Protein AF-A0A7S3FAA5-F1 (afdb_monomer_lite)

Radius of gyration: 25.22 Å; chains: 1; bounding box: 63×57×64 Å

InterPro domains:
  IPR007757 MT-A70-like [PF05063] (7-79)
  IPR007757 MT-A70-like [PS51143] (1-177)

Secondary structure (DSSP, 8-state):
-HHHIIIIIIHHTTPEEE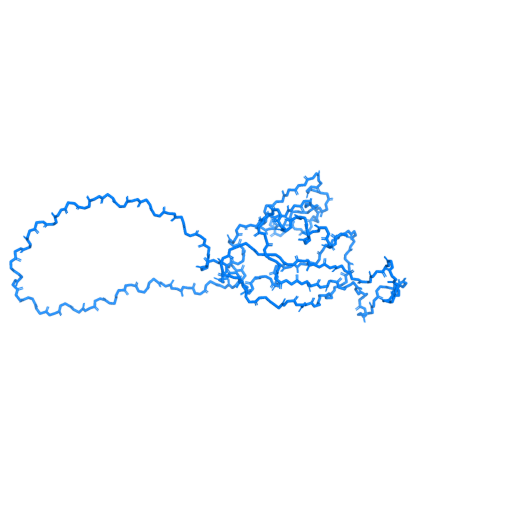EEEEEEEB-TTSSBPTT--TT-SS--SEEEEEEEE-SSS-----S--EEEE---STTPPPP-HHHHGGGHHHHHHTSPPP-PPPPP-PPPPPPPPP---------------------HHHHHHHS--EEET--S--TT-EEESS-TTTT--GGGSTT--

Foldseek 3Di:
DVCCCVVPVCVVVVWDWQAKEKEAAADPVRHQDPPADCPDPPGHSIDIDTDIDDDDQDFPADRYYYHYDHDDPDPDDDDCLVVCLVCLVVCVVRPDDDDDPPDPPDPPDPDDDPDDDDPDDPPPPPPPPPPPVQRSNNSSLPDAAEDECAQEDDRSYHYYHPRNPNDYDCVVVPPPD

Organism: NCBI:txid156174

Sequence (177 aa):
VQRFVESALFQRWGVRRLGCWYWFKVAADGQFSTGVDPRSPHRKPWEPLLLGFIGSHPPPLPPRLALCSVPLVHSHKPALDPLFSPVASHLLRNAPQPKRPPQPHQPPQPPQPPQSHQPPAATKPAGAGADVDMDAATAWRTLPKLELFARELRPYWHSAGDQVLHFQHTSLRESRA

Structure (mmCIF, N/CA/C/O backbone):
data_AF-A0A7S3FAA5-F1
#
_entry.id   AF-A0A7S3FAA5-F1
#
loop_
_atom_site.group_PDB
_atom_site.id
_atom_site.type_symbol
_atom_site.label_atom_id
_atom_site.label_alt_id
_atom_site.label_comp_id
_atom_site.label_asym_id
_atom_site.label_entity_id
_atom_site.label_seq_id
_atom_site.pdbx_PDB_ins_code
_atom_site.Cartn_x
_atom_site.Cartn_y
_atom_site.Cartn_z
_atom_site.occupancy
_atom_site.B_iso_or_equiv
_atom_site.auth_seq_id
_atom_site.auth_comp_id
_atom_site.auth_asym_id
_atom_site.auth_atom_id
_atom_site.pdbx_PDB_model_num
ATOM 1 N N . VAL A 1 1 ? 1.577 -16.373 -5.149 1.00 78.25 1 VAL A N 1
ATOM 2 C CA . VAL A 1 1 ? 1.539 -15.426 -4.007 1.00 78.25 1 VAL A CA 1
ATOM 3 C C . VAL A 1 1 ? 0.215 -14.674 -3.917 1.00 78.25 1 VAL A C 1
ATOM 5 O O . VAL A 1 1 ? -0.491 -14.925 -2.956 1.00 78.25 1 VAL A O 1
ATOM 8 N N . GLN A 1 2 ? -0.186 -13.847 -4.899 1.00 87.50 2 GLN A N 1
ATOM 9 C CA . GLN A 1 2 ? -1.445 -13.069 -4.816 1.00 87.50 2 GLN A CA 1
ATOM 10 C C . GLN A 1 2 ? -2.676 -13.911 -4.441 1.00 87.50 2 GLN A C 1
ATOM 12 O O . GLN A 1 2 ? -3.368 -13.588 -3.485 1.00 87.50 2 GLN A O 1
ATOM 17 N N . ARG A 1 3 ? -2.884 -15.046 -5.130 1.00 90.69 3 ARG A N 1
ATOM 18 C CA . ARG A 1 3 ? -3.991 -15.971 -4.838 1.00 90.69 3 ARG A CA 1
ATOM 19 C C . ARG A 1 3 ? -4.020 -16.404 -3.372 1.00 90.69 3 ARG A C 1
ATOM 21 O O . ARG A 1 3 ? -5.081 -16.396 -2.782 1.00 90.69 3 ARG A O 1
ATOM 28 N N . PHE A 1 4 ? -2.867 -16.732 -2.787 1.00 93.88 4 PHE A N 1
ATOM 29 C CA . PHE A 1 4 ? -2.774 -17.131 -1.380 1.00 93.88 4 PHE A CA 1
ATOM 30 C C . PHE A 1 4 ? -3.123 -15.978 -0.430 1.00 93.88 4 PHE A C 1
ATOM 32 O O . PHE A 1 4 ? -3.833 -16.185 0.548 1.00 93.88 4 PHE A O 1
ATOM 39 N N . VAL A 1 5 ? -2.665 -14.756 -0.723 1.00 94.31 5 VAL A N 1
ATOM 40 C CA . VAL A 1 5 ? -3.020 -13.579 0.086 1.00 94.31 5 VAL A CA 1
ATOM 41 C C . VAL A 1 5 ? -4.533 -13.371 0.081 1.00 94.31 5 VAL A C 1
ATOM 43 O O . VAL A 1 5 ? -5.127 -13.227 1.142 1.00 94.31 5 VAL A O 1
ATOM 46 N N . GLU A 1 6 ? -5.166 -13.422 -1.089 1.00 93.38 6 GLU A N 1
ATOM 47 C CA . GLU A 1 6 ? -6.609 -13.201 -1.220 1.00 93.38 6 GLU A CA 1
ATOM 48 C C . GLU A 1 6 ? -7.434 -14.358 -0.632 1.00 93.38 6 GLU A C 1
ATOM 50 O O . GLU A 1 6 ? -8.356 -14.125 0.146 1.00 93.38 6 GLU A O 1
ATOM 55 N N . SER A 1 7 ? -7.095 -15.605 -0.970 1.00 93.88 7 SER A N 1
ATOM 56 C CA . SER A 1 7 ? -7.900 -16.780 -0.615 1.00 93.88 7 SER A CA 1
ATOM 57 C C . SER A 1 7 ? -7.611 -17.347 0.772 1.00 93.88 7 SER A C 1
ATOM 59 O O . SER A 1 7 ? -8.352 -18.206 1.229 1.00 93.88 7 SER A O 1
ATOM 61 N N . ALA A 1 8 ? -6.511 -16.959 1.418 1.00 95.50 8 ALA A N 1
ATOM 62 C CA . ALA A 1 8 ? -6.159 -17.466 2.741 1.00 95.50 8 ALA A CA 1
ATOM 63 C C . ALA A 1 8 ? -6.009 -16.333 3.752 1.00 95.50 8 ALA A C 1
ATOM 65 O O . ALA A 1 8 ? -6.740 -16.311 4.740 1.00 95.50 8 ALA A O 1
ATOM 66 N N . LEU A 1 9 ?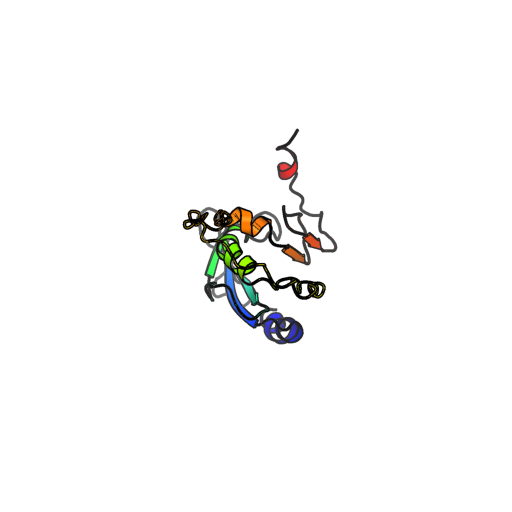 -5.092 -15.388 3.524 1.00 96.00 9 LEU A N 1
ATOM 67 C CA . LEU A 1 9 ? -4.800 -14.353 4.523 1.00 96.00 9 LEU A CA 1
ATOM 68 C C . LEU A 1 9 ? -5.969 -13.385 4.692 1.00 96.00 9 LEU A C 1
ATOM 70 O O . LEU A 1 9 ? -6.471 -13.227 5.800 1.00 96.00 9 LEU A O 1
ATOM 74 N N . PHE A 1 10 ? -6.450 -12.789 3.600 1.00 96.75 10 PHE A N 1
ATOM 75 C CA . PHE A 1 10 ? -7.549 -11.828 3.659 1.00 96.75 10 PHE A CA 1
ATOM 76 C C . PHE A 1 10 ? -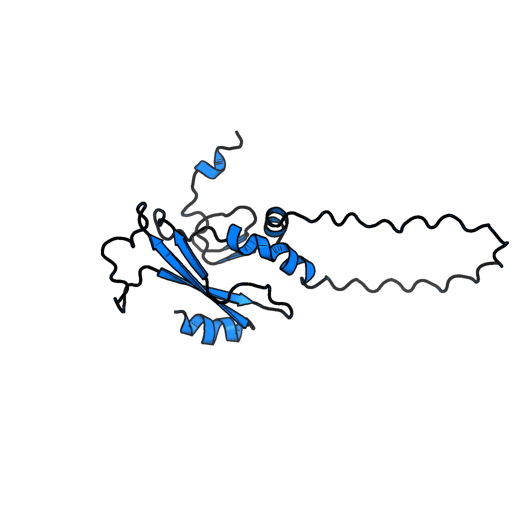8.817 -12.464 4.227 1.00 96.75 10 PHE A C 1
ATOM 78 O O . PHE A 1 10 ? -9.440 -11.886 5.116 1.00 96.75 10 PHE A O 1
ATOM 85 N N . GLN A 1 11 ? -9.138 -13.687 3.793 1.00 94.75 11 GLN A N 1
ATOM 86 C CA . GLN A 1 11 ? -10.268 -14.443 4.329 1.00 94.75 11 GLN A CA 1
ATOM 87 C C . GLN A 1 11 ? -10.142 -14.670 5.845 1.00 94.75 11 GLN A C 1
ATOM 89 O O . GLN A 1 11 ? -11.094 -14.414 6.578 1.00 94.75 11 GLN A O 1
ATOM 94 N N . ARG A 1 12 ? -8.977 -15.118 6.334 1.00 96.94 12 ARG A N 1
ATOM 95 C CA . ARG A 1 12 ? -8.760 -15.392 7.768 1.00 96.94 12 ARG A CA 1
ATOM 96 C C . ARG A 1 12 ? -8.711 -14.129 8.626 1.00 96.94 12 ARG A C 1
ATOM 98 O O . ARG A 1 12 ? -9.034 -14.197 9.805 1.00 96.94 12 ARG A O 1
ATOM 105 N N . TRP A 1 13 ? -8.304 -12.998 8.060 1.00 96.12 13 TRP A N 1
ATOM 106 C CA . TRP A 1 13 ? -8.193 -11.722 8.774 1.00 96.12 13 TRP A CA 1
ATOM 107 C C . TRP A 1 13 ? -9.450 -10.849 8.678 1.00 96.12 13 TRP A C 1
ATOM 109 O O . TRP A 1 13 ? -9.453 -9.736 9.196 1.00 96.12 13 TRP A O 1
ATOM 119 N N . GLY A 1 14 ? -10.510 -11.314 8.007 1.00 96.56 14 GLY A N 1
ATOM 120 C CA . GLY A 1 14 ? -11.722 -10.514 7.796 1.00 96.56 14 GLY A CA 1
ATOM 121 C C . GLY A 1 14 ? -11.485 -9.284 6.911 1.00 96.56 14 GLY A C 1
ATOM 122 O O . GLY A 1 14 ? -12.195 -8.285 7.019 1.00 96.56 14 GLY A O 1
ATOM 123 N N . VAL A 1 15 ? -10.470 -9.337 6.048 1.00 97.56 15 VAL A N 1
ATOM 124 C CA . VAL A 1 15 ? -10.093 -8.250 5.144 1.00 97.56 15 VAL A CA 1
ATOM 125 C C . VAL A 1 15 ? -10.897 -8.366 3.854 1.00 97.56 15 VAL A C 1
ATOM 127 O O . VAL A 1 15 ? -10.813 -9.362 3.134 1.00 97.56 15 VAL A O 1
ATOM 130 N N . ARG A 1 16 ? -11.625 -7.306 3.498 1.00 95.62 16 ARG A N 1
ATOM 131 C CA . ARG A 1 16 ? -12.240 -7.168 2.174 1.00 95.62 16 ARG A CA 1
ATOM 132 C C . ARG A 1 16 ? -11.220 -6.606 1.189 1.00 95.62 16 ARG A C 1
ATOM 134 O O . ARG A 1 16 ? -10.619 -5.566 1.444 1.00 95.62 16 ARG A O 1
ATOM 141 N N . ARG A 1 17 ? -11.071 -7.241 0.027 1.00 96.44 17 ARG A N 1
ATOM 142 C CA . ARG A 1 17 ? -10.249 -6.718 -1.073 1.00 96.44 17 ARG A CA 1
ATOM 143 C C . ARG A 1 17 ? -10.876 -5.451 -1.661 1.00 96.44 17 ARG A C 1
ATOM 145 O O . ARG A 1 17 ? -12.027 -5.484 -2.087 1.00 96.44 17 ARG A O 1
ATOM 152 N N . LEU A 1 18 ? -10.104 -4.368 -1.721 1.00 96.81 18 LEU A N 1
ATOM 153 C CA . LEU A 1 18 ? -10.489 -3.127 -2.403 1.00 96.81 18 LEU A CA 1
ATOM 154 C C . LEU A 1 18 ? -9.991 -3.080 -3.850 1.00 96.81 18 LEU A C 1
ATOM 156 O O . LEU A 1 18 ? -10.662 -2.533 -4.719 1.00 96.81 18 LEU A O 1
ATOM 160 N N . GLY A 1 19 ? -8.820 -3.657 -4.127 1.00 96.44 19 GLY A N 1
ATOM 161 C CA . GLY A 1 19 ? -8.219 -3.573 -5.451 1.00 96.44 19 GLY A CA 1
ATOM 162 C C . GLY A 1 19 ? -6.829 -4.185 -5.540 1.00 96.44 19 GLY A C 1
ATOM 163 O O . GLY A 1 19 ? -6.323 -4.783 -4.588 1.00 96.44 19 GLY A O 1
ATOM 164 N N . CYS A 1 20 ? -6.216 -4.023 -6.708 1.00 97.00 20 CYS A N 1
ATOM 165 C CA . CYS A 1 20 ? -4.830 -4.387 -6.969 1.00 97.00 20 CYS A CA 1
ATOM 166 C C . CYS A 1 20 ? -4.169 -3.270 -7.771 1.00 97.00 20 CYS A C 1
ATOM 168 O O . CYS A 1 20 ? -4.575 -2.975 -8.899 1.00 97.00 20 CYS A O 1
ATOM 170 N N . TRP A 1 21 ? -3.142 -2.668 -7.189 1.00 96.94 21 TRP A N 1
ATOM 171 C CA . TRP A 1 21 ? -2.256 -1.736 -7.870 1.00 96.94 21 TRP A CA 1
ATOM 172 C C . TRP A 1 21 ? -1.036 -2.479 -8.416 1.00 96.94 21 TRP A C 1
ATOM 174 O O . TRP A 1 21 ? -0.769 -3.622 -8.039 1.00 96.94 21 TRP A O 1
ATOM 184 N N . TYR A 1 22 ? -0.310 -1.848 -9.330 1.00 94.19 22 TYR A N 1
ATOM 185 C CA . TYR A 1 22 ? 0.846 -2.437 -9.996 1.00 94.19 22 TYR A CA 1
ATOM 186 C C . TYR A 1 22 ? 1.999 -1.451 -9.961 1.00 94.19 22 TYR A C 1
ATOM 188 O O . TYR A 1 22 ? 1.893 -0.350 -10.495 1.00 94.19 22 TYR A O 1
ATOM 196 N N . TRP A 1 23 ? 3.098 -1.848 -9.333 1.00 92.94 23 TRP A N 1
ATOM 197 C CA . TRP A 1 23 ? 4.321 -1.066 -9.319 1.00 92.94 23 TRP A CA 1
ATOM 198 C C . TRP A 1 23 ? 5.249 -1.522 -10.438 1.00 92.94 23 TRP A C 1
ATOM 200 O O . TRP A 1 23 ? 5.859 -2.583 -10.342 1.00 92.94 23 TRP A O 1
ATOM 210 N N . PHE A 1 24 ? 5.343 -0.716 -11.485 1.00 90.69 24 PHE A N 1
ATOM 211 C CA . PHE A 1 24 ? 6.246 -0.876 -12.610 1.00 90.69 24 PHE A CA 1
ATOM 212 C C . PHE A 1 24 ? 7.624 -0.301 -12.291 1.00 90.69 24 PHE A C 1
ATOM 214 O O . PHE A 1 24 ? 7.763 0.838 -11.833 1.00 90.69 24 PHE A O 1
ATOM 221 N N . LYS A 1 25 ? 8.648 -1.098 -12.583 1.00 87.06 25 LYS A N 1
ATOM 222 C CA . LYS A 1 25 ? 10.047 -0.698 -12.452 1.00 87.06 25 LYS A CA 1
ATOM 223 C C . LYS A 1 25 ? 10.542 -0.207 -13.802 1.00 87.06 25 LYS A C 1
ATOM 225 O O . LYS A 1 25 ? 10.538 -0.962 -14.777 1.00 87.06 25 LYS A O 1
ATOM 230 N N . VAL A 1 26 ? 10.963 1.049 -13.841 1.00 87.06 26 VAL A N 1
ATOM 231 C CA . VAL A 1 26 ? 11.444 1.705 -15.061 1.00 87.06 26 VAL A CA 1
ATOM 232 C C . VAL A 1 26 ? 12.884 2.177 -14.888 1.00 87.06 26 VAL A C 1
ATOM 234 O O . VAL A 1 26 ? 13.352 2.356 -13.770 1.00 87.06 26 VAL A O 1
ATOM 237 N N . ALA A 1 27 ? 13.616 2.336 -15.978 1.00 85.62 27 ALA A N 1
ATOM 238 C CA . ALA A 1 27 ? 14.886 3.039 -16.008 1.00 85.62 27 ALA A CA 1
ATOM 239 C C . ALA A 1 27 ? 14.651 4.562 -15.979 1.00 85.62 27 ALA A C 1
ATOM 241 O O . ALA A 1 27 ? 13.515 5.036 -16.044 1.00 85.62 27 ALA A O 1
ATOM 242 N N . ALA A 1 28 ? 15.731 5.338 -15.843 1.00 86.62 28 ALA A N 1
ATOM 243 C CA . ALA A 1 28 ? 15.667 6.801 -15.758 1.00 86.62 28 ALA A CA 1
ATOM 244 C C . ALA A 1 28 ? 15.072 7.463 -17.017 1.00 86.62 28 ALA A C 1
ATOM 246 O O . ALA A 1 28 ? 14.513 8.551 -16.934 1.00 86.62 28 ALA A O 1
ATOM 247 N N . ASP A 1 29 ? 15.150 6.787 -18.161 1.00 87.75 29 ASP A N 1
ATOM 248 C CA . ASP A 1 29 ? 14.540 7.180 -19.436 1.00 87.75 29 ASP A CA 1
ATOM 249 C C . ASP A 1 29 ? 13.061 6.752 -19.565 1.00 87.75 29 ASP A C 1
ATOM 251 O O . ASP A 1 29 ? 12.443 6.930 -20.615 1.00 87.75 29 ASP A O 1
ATOM 255 N N . GLY A 1 30 ? 12.484 6.169 -18.509 1.00 84.88 30 GLY A N 1
ATOM 256 C CA . GLY A 1 30 ? 11.100 5.703 -18.470 1.00 84.88 30 GLY A CA 1
ATOM 257 C C . GLY A 1 30 ? 10.861 4.357 -19.156 1.00 84.88 30 GLY A C 1
ATOM 258 O O . GLY A 1 30 ? 9.733 3.861 -19.121 1.00 84.88 30 GLY A O 1
ATOM 259 N N . GLN A 1 31 ? 11.887 3.735 -19.744 1.00 84.31 31 GLN A N 1
ATOM 260 C CA . GLN A 1 31 ? 11.762 2.404 -20.338 1.00 84.31 31 GLN A CA 1
ATOM 261 C C . GLN A 1 31 ? 11.685 1.334 -19.250 1.00 84.31 31 GLN A C 1
ATOM 263 O O . GLN A 1 31 ? 12.202 1.509 -18.151 1.00 84.31 31 GLN A O 1
ATOM 268 N N . PHE A 1 32 ? 11.065 0.185 -19.526 1.00 80.06 32 PHE A N 1
ATOM 269 C CA . PHE A 1 32 ? 11.175 -0.941 -18.595 1.00 80.06 32 PHE A CA 1
ATOM 270 C C . PHE A 1 32 ? 12.639 -1.346 -18.434 1.00 80.06 32 PHE A C 1
ATOM 272 O O . PHE A 1 32 ? 13.399 -1.322 -19.403 1.00 80.06 32 PHE A O 1
ATOM 279 N N . SER A 1 33 ? 13.026 -1.739 -17.216 1.00 69.94 33 SER A N 1
ATOM 280 C CA . SER A 1 33 ? 14.380 -2.234 -16.949 1.00 69.94 33 SER A CA 1
ATOM 281 C C . SER A 1 33 ? 14.770 -3.282 -17.997 1.00 69.94 33 SER A C 1
ATOM 283 O O . SER A 1 33 ? 14.049 -4.270 -18.184 1.00 69.94 33 SER A O 1
ATOM 285 N N . THR A 1 34 ? 15.877 -3.035 -18.695 1.00 58.72 34 THR A N 1
ATOM 286 C CA . THR A 1 34 ? 16.335 -3.817 -19.847 1.00 58.72 34 THR A CA 1
ATOM 287 C C . THR A 1 34 ? 16.400 -5.314 -19.514 1.00 58.72 34 THR A C 1
ATOM 289 O O . THR A 1 34 ? 16.852 -5.717 -18.444 1.00 58.72 34 THR A O 1
ATOM 292 N N . GLY A 1 35 ? 15.898 -6.163 -20.419 1.00 63.34 35 GLY A N 1
ATOM 293 C CA . GLY A 1 35 ? 15.929 -7.627 -20.262 1.00 63.34 35 GLY A CA 1
ATOM 294 C C . GLY A 1 35 ? 14.695 -8.273 -19.614 1.00 63.34 35 GLY A C 1
ATOM 295 O O . GLY A 1 35 ? 14.694 -9.485 -19.397 1.00 63.34 35 GLY A O 1
ATOM 296 N N . VAL A 1 36 ? 13.628 -7.517 -19.335 1.00 67.62 36 VAL A N 1
ATOM 297 C CA . VAL A 1 36 ? 12.345 -8.081 -18.883 1.00 67.62 36 VAL A CA 1
ATOM 298 C C . VAL A 1 36 ? 11.295 -7.954 -19.989 1.00 67.62 36 VAL A C 1
ATOM 300 O O . VAL A 1 36 ? 10.753 -6.876 -20.204 1.00 67.62 36 VAL A O 1
ATOM 303 N N . ASP A 1 37 ? 10.986 -9.055 -20.685 1.00 69.75 37 ASP A N 1
ATOM 304 C CA . ASP A 1 37 ? 9.867 -9.097 -21.641 1.00 69.75 37 ASP A CA 1
ATOM 305 C C . ASP A 1 37 ? 8.536 -8.945 -20.873 1.00 69.75 37 ASP A C 1
ATOM 307 O O . ASP A 1 37 ? 8.216 -9.809 -20.049 1.00 69.75 37 ASP A O 1
ATOM 311 N N . PRO A 1 38 ? 7.712 -7.909 -21.132 1.00 68.75 38 PRO A N 1
ATOM 312 C CA . PRO A 1 38 ? 6.396 -7.751 -20.502 1.00 68.75 38 PRO A CA 1
ATOM 313 C C . PRO A 1 38 ? 5.466 -8.961 -20.706 1.00 68.75 38 PRO A C 1
ATOM 315 O O . PRO A 1 38 ? 4.580 -9.239 -19.883 1.00 68.75 38 PRO A O 1
ATOM 318 N N . ARG A 1 39 ? 5.685 -9.722 -21.783 1.00 73.88 39 ARG A N 1
ATOM 319 C CA . ARG A 1 39 ? 4.953 -10.953 -22.107 1.00 73.88 39 ARG A CA 1
ATOM 320 C C . ARG A 1 39 ? 5.523 -12.183 -21.407 1.00 73.88 39 ARG A C 1
ATOM 322 O O . ARG A 1 39 ? 4.832 -13.196 -21.359 1.00 73.88 39 ARG A O 1
ATOM 329 N N . SER A 1 40 ? 6.704 -12.098 -20.787 1.00 76.19 40 SER A N 1
ATOM 330 C CA . SER A 1 40 ? 7.301 -13.215 -20.048 1.00 76.19 40 SER A CA 1
ATOM 331 C C . SER A 1 40 ? 6.324 -13.746 -18.994 1.00 76.19 40 SER A C 1
ATOM 333 O O . SER A 1 40 ? 5.807 -12.963 -18.192 1.00 76.19 40 SER A O 1
ATOM 335 N N . PRO A 1 41 ? 6.040 -15.055 -18.953 1.00 71.75 41 PRO A N 1
ATOM 336 C CA . PRO A 1 41 ? 5.136 -15.624 -17.957 1.00 71.75 41 PRO A CA 1
ATOM 337 C C . PRO A 1 41 ? 5.744 -15.640 -16.546 1.00 71.75 41 PRO A C 1
ATOM 339 O O . PRO A 1 41 ? 5.003 -15.672 -15.566 1.00 71.75 41 PRO A O 1
ATOM 342 N N . HIS A 1 42 ? 7.076 -15.582 -16.429 1.00 72.31 42 HIS A N 1
ATOM 343 C CA . HIS A 1 42 ? 7.787 -15.790 -15.162 1.00 72.31 42 HIS A CA 1
ATOM 344 C C . HIS A 1 42 ? 8.437 -14.527 -14.593 1.00 72.31 42 HIS A C 1
ATOM 346 O O . HIS A 1 42 ? 8.597 -14.423 -13.378 1.00 72.31 42 HIS A O 1
ATOM 352 N N . ARG A 1 43 ? 8.808 -13.558 -15.440 1.00 74.62 43 ARG A N 1
ATOM 353 C CA . ARG A 1 43 ? 9.425 -12.297 -15.007 1.00 74.62 43 ARG A CA 1
ATOM 354 C C . ARG A 1 43 ? 8.594 -11.130 -15.500 1.00 74.62 43 ARG A C 1
ATOM 356 O O . ARG A 1 43 ? 8.678 -10.749 -16.658 1.00 74.62 43 ARG A O 1
ATOM 363 N N . LYS A 1 44 ? 7.778 -10.568 -14.614 1.00 81.81 44 LYS A N 1
ATOM 364 C CA . LYS A 1 44 ? 7.036 -9.345 -14.915 1.00 81.81 44 LYS A CA 1
ATOM 365 C C . LYS A 1 44 ? 7.859 -8.121 -14.503 1.00 81.81 44 LYS A C 1
ATOM 367 O O . LYS A 1 44 ? 8.460 -8.160 -13.429 1.00 81.81 44 LYS A O 1
ATOM 372 N N . PRO A 1 45 ? 7.857 -7.027 -15.288 1.00 84.50 45 PRO A N 1
ATOM 373 C CA . PRO A 1 45 ? 8.507 -5.771 -14.909 1.00 84.50 45 PRO A CA 1
ATOM 374 C C . PRO A 1 45 ? 7.706 -4.985 -13.854 1.00 84.50 45 PRO A C 1
ATOM 376 O O . PRO A 1 45 ? 7.952 -3.801 -13.636 1.00 84.50 45 PRO A O 1
ATOM 379 N N . TRP A 1 46 ? 6.738 -5.633 -13.196 1.00 88.25 46 TRP A N 1
ATOM 380 C CA . TRP A 1 46 ? 5.921 -5.043 -12.149 1.00 88.25 46 TRP A CA 1
ATOM 381 C C . TRP A 1 46 ? 5.722 -5.968 -10.951 1.00 88.25 46 TRP A C 1
ATOM 383 O O . TRP A 1 46 ? 5.691 -7.195 -11.077 1.00 88.25 46 TRP A O 1
ATOM 393 N N . GLU A 1 47 ? 5.508 -5.357 -9.790 1.00 90.19 47 GLU A N 1
ATOM 394 C CA . GLU A 1 47 ? 5.076 -6.024 -8.566 1.00 90.19 47 GLU A CA 1
ATOM 395 C C . GLU A 1 47 ? 3.610 -5.661 -8.254 1.00 90.19 47 GLU A C 1
ATOM 397 O O . GLU A 1 47 ? 3.249 -4.483 -8.276 1.00 90.19 47 GLU A O 1
ATOM 402 N N . PRO A 1 48 ? 2.738 -6.643 -7.972 1.00 93.12 48 PRO A N 1
ATOM 403 C CA . PRO A 1 48 ? 1.363 -6.385 -7.553 1.00 93.12 48 PRO A CA 1
ATOM 404 C C . PRO A 1 48 ? 1.307 -5.878 -6.104 1.00 93.12 48 PRO A C 1
ATOM 406 O O . PRO A 1 48 ? 1.937 -6.451 -5.214 1.00 93.12 48 PRO A O 1
ATOM 409 N N . LEU A 1 49 ? 0.484 -4.862 -5.854 1.00 94.88 49 LEU A N 1
ATOM 410 C CA . LEU A 1 49 ? 0.168 -4.336 -4.527 1.00 94.88 49 LEU A CA 1
ATOM 411 C C . LEU A 1 49 ? -1.323 -4.560 -4.255 1.00 94.88 49 LEU A C 1
ATOM 413 O O . LEU A 1 49 ? -2.185 -3.873 -4.804 1.00 94.88 49 LEU A O 1
ATOM 417 N N . LEU A 1 50 ? -1.634 -5.559 -3.433 1.00 96.12 50 LEU A N 1
ATOM 418 C CA . LEU A 1 50 ? -3.011 -5.873 -3.059 1.00 96.12 50 LEU A CA 1
ATOM 419 C C . LEU A 1 50 ? -3.498 -4.913 -1.975 1.00 96.12 50 LEU A C 1
ATOM 421 O O . LEU A 1 50 ? -2.839 -4.753 -0.950 1.00 96.12 50 LEU A O 1
ATOM 425 N N . LEU A 1 51 ? -4.675 -4.324 -2.184 1.00 96.56 51 LEU A N 1
ATOM 426 C CA . LEU A 1 51 ? -5.314 -3.450 -1.207 1.00 96.56 51 LEU A CA 1
ATOM 427 C C . LEU A 1 51 ? -6.446 -4.183 -0.498 1.00 96.56 51 LEU A C 1
ATOM 429 O O . LEU A 1 51 ? -7.358 -4.716 -1.137 1.00 96.56 51 LEU A O 1
ATOM 433 N N . GLY A 1 52 ? -6.389 -4.173 0.829 1.00 96.56 52 GLY A N 1
ATOM 434 C CA . GLY A 1 52 ? -7.389 -4.753 1.712 1.00 96.56 52 GLY A CA 1
ATOM 435 C C . GLY A 1 52 ? -7.920 -3.726 2.709 1.00 96.56 52 GLY A C 1
ATOM 436 O O . GLY A 1 52 ? -7.229 -2.765 3.037 1.00 96.56 52 GLY A O 1
ATOM 437 N N . PHE A 1 53 ? -9.144 -3.926 3.188 1.00 96.44 53 PHE A N 1
ATOM 438 C CA . PHE A 1 53 ? -9.791 -3.056 4.165 1.00 96.44 53 PHE A CA 1
ATOM 439 C C . PHE A 1 53 ? -10.625 -3.846 5.172 1.00 96.44 53 PHE A C 1
ATOM 441 O O . PHE A 1 53 ? -11.335 -4.782 4.799 1.00 96.44 53 PHE A O 1
ATOM 448 N N . ILE A 1 54 ? -10.570 -3.424 6.435 1.00 94.94 54 ILE A N 1
ATOM 449 C CA . ILE A 1 54 ? -11.395 -3.930 7.537 1.00 94.94 54 ILE A CA 1
ATOM 450 C C . ILE A 1 54 ? -12.262 -2.769 8.032 1.00 94.94 54 ILE A C 1
ATOM 452 O O . ILE A 1 54 ? -11.741 -1.698 8.331 1.00 94.94 54 ILE A O 1
ATOM 456 N N . GLY A 1 55 ? -13.576 -2.984 8.121 1.00 91.56 55 GLY A N 1
ATOM 457 C CA . GLY A 1 55 ? -14.545 -1.986 8.583 1.00 91.56 55 GLY A CA 1
ATOM 458 C C . GLY A 1 55 ? -15.695 -1.754 7.602 1.00 91.56 55 GLY A C 1
ATOM 459 O O . GLY A 1 55 ? -15.754 -2.343 6.519 1.00 91.56 55 GLY A O 1
ATOM 460 N N . SER A 1 56 ? -16.618 -0.870 7.982 1.00 92.44 56 SER A N 1
ATOM 461 C CA . SER A 1 56 ? -17.849 -0.588 7.229 1.00 92.44 56 SER A CA 1
ATOM 462 C C . SER A 1 56 ? -17.687 0.482 6.144 1.00 92.44 56 SER A C 1
ATOM 464 O O . SER A 1 56 ? -18.355 0.397 5.115 1.00 92.44 56 SER A O 1
ATOM 466 N N . HIS A 1 57 ? -16.780 1.449 6.323 1.00 95.00 57 HIS A N 1
ATOM 467 C CA . HIS A 1 57 ? -16.649 2.627 5.451 1.00 95.00 57 HIS A CA 1
ATOM 468 C C . HIS A 1 57 ? -15.311 2.630 4.692 1.00 95.00 57 HIS A C 1
ATOM 470 O O . HIS A 1 57 ? -14.366 3.297 5.122 1.00 95.00 57 HIS A O 1
ATOM 476 N N . PRO A 1 58 ? -15.186 1.887 3.575 1.00 95.75 58 PRO A N 1
ATOM 477 C CA . PRO A 1 58 ? -13.943 1.844 2.811 1.00 95.75 58 PRO A CA 1
ATOM 478 C C . PRO A 1 58 ? -13.622 3.228 2.226 1.00 95.75 58 PRO A C 1
ATOM 480 O O . PRO A 1 58 ? -14.543 3.920 1.785 1.00 95.75 58 PRO A O 1
ATOM 483 N N . PRO A 1 59 ? -12.346 3.650 2.204 1.00 95.38 59 PRO A N 1
ATOM 484 C CA . PRO A 1 59 ? -11.957 4.883 1.536 1.00 95.38 59 PRO A CA 1
ATOM 485 C C . PRO A 1 59 ? -12.148 4.771 0.014 1.00 95.38 59 PRO A C 1
ATOM 487 O O . PRO A 1 59 ? -12.039 3.669 -0.536 1.00 95.38 59 PRO A O 1
ATOM 490 N N . PRO A 1 60 ? -12.380 5.897 -0.685 1.00 94.56 60 PRO A N 1
ATOM 491 C CA . PRO A 1 60 ? -12.555 5.925 -2.135 1.00 94.56 60 PRO A CA 1
ATOM 492 C C . PRO A 1 60 ? -11.202 5.787 -2.854 1.00 94.56 60 PRO A C 1
ATOM 494 O O . PRO A 1 60 ? -10.678 6.741 -3.423 1.00 94.56 60 PRO A O 1
ATOM 497 N N . LEU A 1 61 ? -10.608 4.594 -2.805 1.00 95.62 61 LEU A N 1
ATOM 498 C CA . LEU A 1 61 ? -9.388 4.267 -3.543 1.00 95.62 61 LEU A CA 1
ATOM 499 C C . LEU A 1 61 ? -9.734 3.656 -4.908 1.00 95.62 61 LEU A C 1
ATOM 501 O O . LEU A 1 61 ? -10.651 2.834 -4.992 1.00 95.62 61 LEU A O 1
ATOM 505 N N . PRO A 1 62 ? -8.991 3.987 -5.980 1.00 96.44 62 PRO A N 1
ATOM 506 C CA . PRO A 1 62 ? -9.198 3.345 -7.268 1.00 96.44 62 PRO A CA 1
ATOM 507 C C . PRO A 1 62 ? -8.886 1.841 -7.164 1.00 96.44 62 PRO A C 1
ATOM 509 O O . PRO A 1 62 ? -7.845 1.464 -6.613 1.00 96.44 62 PRO A O 1
ATOM 512 N N . PRO A 1 63 ? -9.723 0.952 -7.732 1.00 96.69 63 PRO A N 1
ATOM 513 C CA . PRO A 1 63 ? -9.506 -0.494 -7.645 1.00 96.69 63 PRO A CA 1
ATOM 514 C C . PRO A 1 63 ? -8.262 -0.958 -8.421 1.00 96.69 63 PRO A C 1
ATOM 516 O O . PRO A 1 63 ? -7.772 -2.070 -8.206 1.00 96.69 63 PRO A O 1
ATOM 519 N N . ARG A 1 64 ? -7.749 -0.121 -9.334 1.00 96.94 64 ARG A N 1
ATOM 520 C CA . ARG A 1 64 ? -6.527 -0.334 -10.115 1.00 96.94 64 ARG A CA 1
ATOM 521 C C . ARG A 1 64 ? -5.765 0.979 -10.249 1.00 96.94 64 ARG A C 1
ATOM 523 O O . ARG A 1 64 ? -6.357 1.996 -10.588 1.00 96.94 64 ARG A O 1
ATOM 530 N N . LEU A 1 65 ? -4.458 0.924 -10.027 1.00 95.88 65 LEU A N 1
ATOM 531 C CA . LEU A 1 65 ? -3.536 2.043 -10.197 1.00 95.88 65 LEU A CA 1
ATOM 532 C C . LEU A 1 65 ? -2.187 1.493 -10.660 1.00 95.88 65 LEU A C 1
ATOM 534 O O . LEU A 1 65 ? -1.770 0.424 -10.207 1.00 95.88 65 LEU A O 1
ATOM 538 N N . ALA A 1 66 ? -1.520 2.213 -11.556 1.00 94.00 66 ALA A N 1
ATOM 539 C CA . ALA A 1 66 ? -0.153 1.930 -11.967 1.00 94.00 66 ALA A CA 1
ATOM 540 C C . ALA A 1 66 ? 0.784 2.955 -11.321 1.00 94.00 66 ALA A C 1
ATOM 542 O O . ALA A 1 66 ? 0.560 4.157 -11.428 1.00 94.00 66 ALA A O 1
ATOM 543 N N . LEU A 1 67 ? 1.819 2.465 -10.646 1.00 92.75 67 LEU A N 1
ATOM 544 C CA . LEU A 1 67 ? 2.887 3.265 -10.059 1.00 92.75 67 LEU A CA 1
ATOM 545 C C . LEU A 1 67 ? 4.150 2.991 -10.854 1.00 92.75 67 LEU A C 1
ATOM 547 O O . LEU A 1 67 ? 4.498 1.829 -11.031 1.00 92.75 67 LEU A O 1
ATOM 551 N N . CYS A 1 68 ? 4.850 4.026 -11.296 1.00 91.00 68 CYS A N 1
ATOM 552 C CA . CYS A 1 68 ? 6.112 3.873 -12.010 1.00 91.00 68 CYS A CA 1
ATOM 553 C C . CYS A 1 68 ? 7.216 4.533 -11.197 1.00 91.00 68 CYS A C 1
ATOM 555 O O . CYS A 1 68 ? 7.084 5.692 -10.805 1.00 91.00 68 CYS A O 1
ATOM 557 N N . SER A 1 69 ? 8.303 3.812 -10.937 1.00 89.06 69 SER A N 1
ATOM 558 C CA . SER A 1 69 ? 9.488 4.419 -10.338 1.00 89.06 69 SER A CA 1
ATOM 559 C C . SER A 1 69 ? 10.761 3.746 -10.821 1.00 89.06 69 SER A C 1
ATOM 561 O O . SER A 1 69 ? 10.767 2.560 -11.170 1.00 89.06 69 SER A O 1
ATOM 563 N N . VAL A 1 70 ? 11.854 4.504 -10.776 1.00 87.31 70 VAL A N 1
ATOM 564 C CA . VAL A 1 70 ? 13.191 3.933 -10.899 1.00 87.31 70 VAL A CA 1
ATOM 565 C C . VAL A 1 70 ? 13.470 3.106 -9.642 1.00 87.31 70 VAL A C 1
ATOM 567 O O . VAL A 1 70 ? 13.288 3.625 -8.536 1.00 87.31 70 VAL A O 1
ATOM 570 N N . PRO A 1 71 ? 13.806 1.808 -9.756 1.00 79.00 71 PRO A N 1
ATOM 571 C CA . PRO A 1 71 ? 14.115 0.996 -8.591 1.00 79.00 71 PRO A CA 1
ATOM 572 C C . PRO A 1 71 ? 15.394 1.519 -7.931 1.00 79.00 71 PRO A C 1
ATOM 574 O O . PRO A 1 71 ? 16.393 1.773 -8.600 1.00 79.00 71 PRO A O 1
ATOM 577 N N . LEU A 1 72 ? 15.352 1.669 -6.611 1.00 70.62 72 LEU A N 1
ATOM 578 C CA . LEU A 1 72 ? 16.537 1.969 -5.812 1.00 70.62 72 LEU A CA 1
ATOM 579 C C . LEU A 1 72 ? 17.367 0.692 -5.605 1.00 70.62 72 LEU A C 1
ATOM 581 O O . LEU A 1 72 ? 16.959 -0.405 -5.995 1.00 70.62 72 LEU A O 1
ATOM 585 N N . VAL A 1 73 ? 18.539 0.826 -4.984 1.00 67.50 73 VAL A N 1
ATOM 586 C CA . VAL A 1 73 ? 19.386 -0.324 -4.640 1.00 67.50 73 VAL A CA 1
ATOM 587 C C . VAL A 1 73 ? 18.604 -1.272 -3.712 1.00 67.50 73 VAL A C 1
ATOM 589 O O . VAL A 1 73 ? 17.915 -0.828 -2.796 1.00 67.50 73 VAL A O 1
ATOM 592 N N . HIS A 1 74 ? 18.725 -2.586 -3.926 1.00 66.75 74 HIS A N 1
ATOM 593 C CA . HIS A 1 74 ? 18.030 -3.647 -3.175 1.00 66.75 74 HIS A CA 1
ATOM 594 C C . HIS A 1 74 ? 16.501 -3.700 -3.394 1.00 66.75 74 HIS A C 1
ATOM 596 O O . HIS A 1 74 ? 15.950 -3.220 -4.377 1.00 66.75 74 HIS A O 1
ATOM 602 N N . SER A 1 75 ? 15.785 -4.389 -2.500 1.00 67.31 75 SER A N 1
ATOM 603 C CA . SER A 1 75 ? 14.337 -4.642 -2.595 1.00 67.31 75 SER A CA 1
ATOM 604 C C . SER A 1 75 ? 13.462 -3.458 -2.142 1.00 67.31 75 SER A C 1
ATOM 606 O O . SER A 1 75 ? 12.330 -3.687 -1.701 1.00 67.31 75 SER A O 1
ATOM 608 N N . HIS A 1 76 ? 13.970 -2.224 -2.221 1.00 78.62 76 HIS A N 1
ATOM 609 C CA . HIS A 1 76 ? 13.278 -1.018 -1.758 1.00 78.62 76 HIS A CA 1
ATOM 610 C C . HIS A 1 76 ? 11.973 -0.815 -2.524 1.00 78.62 76 HIS A C 1
ATOM 612 O O . HIS A 1 76 ? 11.948 -0.766 -3.750 1.00 78.62 76 HIS A O 1
ATOM 618 N N . LYS A 1 77 ? 10.875 -0.730 -1.778 1.00 84.69 77 LYS A N 1
ATOM 619 C CA . LYS A 1 77 ? 9.526 -0.491 -2.299 1.00 84.69 77 LYS A CA 1
ATOM 620 C C . LYS A 1 77 ? 9.309 1.019 -2.491 1.00 84.69 77 LYS A C 1
ATOM 622 O O . LYS A 1 77 ? 9.910 1.795 -1.747 1.00 84.69 77 LYS A O 1
ATOM 627 N N . PRO A 1 78 ? 8.448 1.453 -3.429 1.00 85.38 78 PRO A N 1
ATOM 628 C CA . PRO A 1 78 ? 8.186 2.870 -3.657 1.00 85.38 78 PRO A CA 1
ATOM 629 C C . PRO A 1 78 ? 7.520 3.500 -2.426 1.00 85.38 78 PRO A C 1
ATOM 631 O O . PRO A 1 78 ? 6.862 2.813 -1.639 1.00 85.38 78 PRO A O 1
ATOM 634 N N . ALA A 1 79 ? 7.675 4.814 -2.264 1.00 85.75 79 ALA A N 1
ATOM 635 C CA . ALA A 1 79 ? 6.992 5.552 -1.209 1.00 85.75 79 ALA A CA 1
ATOM 636 C C . ALA A 1 79 ? 5.478 5.545 -1.468 1.00 85.75 79 ALA A C 1
ATOM 638 O O . ALA A 1 79 ? 5.010 6.073 -2.475 1.00 85.75 79 ALA A O 1
ATOM 639 N N . LEU A 1 80 ? 4.714 4.937 -0.559 1.00 90.25 80 LEU A N 1
ATOM 640 C CA . LEU A 1 80 ? 3.256 4.846 -0.678 1.00 90.25 80 LEU A CA 1
ATOM 641 C C . LEU A 1 80 ? 2.524 5.970 0.068 1.00 90.25 80 LEU A C 1
ATOM 643 O O . LEU A 1 80 ? 1.343 6.188 -0.181 1.00 90.25 80 LEU A O 1
ATOM 647 N N . ASP A 1 81 ? 3.214 6.703 0.945 1.00 91.06 81 ASP A N 1
ATOM 648 C CA . ASP A 1 81 ? 2.618 7.768 1.760 1.00 91.06 81 ASP A CA 1
ATOM 649 C C . ASP A 1 81 ? 1.848 8.813 0.933 1.00 91.06 81 ASP A C 1
ATOM 651 O O . ASP A 1 81 ? 0.700 9.087 1.282 1.00 91.06 81 ASP A O 1
ATOM 655 N N . PRO A 1 82 ? 2.370 9.346 -0.193 1.00 91.31 82 PRO A N 1
ATOM 656 C CA . PRO A 1 82 ? 1.626 10.319 -0.999 1.00 91.31 82 PRO A CA 1
ATOM 657 C C . PRO A 1 82 ? 0.351 9.754 -1.639 1.00 91.31 82 PRO A C 1
ATOM 659 O O . PRO A 1 82 ? -0.546 10.510 -1.994 1.00 91.31 82 PRO A O 1
ATOM 662 N N . LEU A 1 83 ? 0.266 8.430 -1.806 1.00 92.75 83 LEU A N 1
ATOM 663 C CA . LEU A 1 83 ? -0.889 7.762 -2.412 1.00 92.75 83 LEU A CA 1
ATOM 664 C C . LEU A 1 83 ? -2.009 7.526 -1.399 1.00 92.75 83 LEU A C 1
ATOM 666 O O . LEU A 1 83 ? -3.177 7.450 -1.776 1.00 92.75 83 LEU A O 1
ATOM 670 N N . PHE A 1 84 ? -1.653 7.387 -0.121 1.00 93.94 84 PHE A N 1
ATOM 671 C CA . PHE A 1 84 ? -2.608 7.137 0.953 1.00 93.94 84 PHE A CA 1
ATOM 672 C C . PHE A 1 84 ? -2.935 8.379 1.780 1.00 93.94 84 PHE A C 1
ATOM 674 O O . PHE A 1 84 ? -4.004 8.427 2.390 1.00 93.94 84 PHE A O 1
ATOM 681 N N . SER A 1 85 ? -2.087 9.410 1.774 1.00 94.25 85 SER A N 1
ATOM 682 C CA . SER A 1 85 ? -2.375 10.636 2.515 1.00 94.25 85 SER A CA 1
ATOM 683 C C . SER A 1 85 ? -3.715 11.287 2.149 1.00 94.25 85 SER A C 1
ATOM 685 O O . SER A 1 85 ? -4.426 11.671 3.081 1.00 94.25 85 SER A O 1
ATOM 687 N N . PRO A 1 86 ? -4.182 11.308 0.878 1.00 94.88 86 PRO A N 1
ATOM 688 C CA . PRO A 1 86 ? -5.477 11.904 0.545 1.00 94.88 86 PRO A CA 1
ATOM 689 C C . PRO A 1 86 ? -6.673 11.204 1.204 1.00 94.88 86 PRO A C 1
ATOM 691 O O . PRO A 1 86 ? -7.728 11.813 1.368 1.00 94.88 86 PRO A O 1
ATOM 694 N N . VAL A 1 87 ? -6.530 9.934 1.609 1.00 94.38 87 VAL A N 1
ATOM 695 C CA . VAL A 1 87 ? -7.602 9.187 2.288 1.00 94.38 87 VAL A CA 1
ATOM 696 C C . VAL A 1 87 ? -7.498 9.229 3.814 1.00 94.38 87 VAL A C 1
ATOM 698 O O . VAL A 1 87 ? -8.361 8.675 4.495 1.0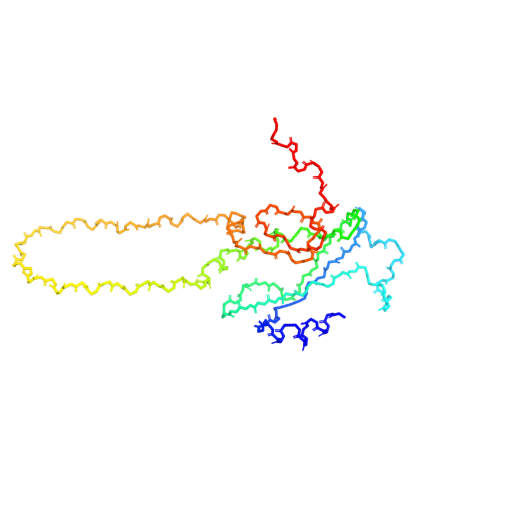0 94.38 87 VAL A O 1
ATOM 701 N N . ALA A 1 88 ? -6.496 9.910 4.378 1.00 94.50 88 ALA A N 1
ATOM 702 C CA . ALA A 1 88 ? -6.267 9.951 5.821 1.00 94.50 88 ALA A CA 1
ATOM 703 C C . ALA A 1 88 ? -7.466 10.517 6.596 1.00 94.50 88 ALA A C 1
ATOM 705 O O . ALA A 1 88 ? -7.938 9.895 7.548 1.00 94.50 88 ALA A O 1
ATOM 706 N N . SER A 1 89 ? -8.026 11.645 6.150 1.00 92.38 89 SER A N 1
ATOM 707 C CA . SER A 1 89 ? -9.182 12.270 6.807 1.00 92.38 89 SER A CA 1
ATOM 708 C C . SER A 1 89 ? -10.429 11.383 6.743 1.00 92.38 89 SER A C 1
ATOM 710 O O . SER A 1 89 ? -11.223 11.360 7.681 1.00 92.38 89 SER A O 1
ATOM 712 N N . HIS A 1 90 ? -10.593 10.596 5.670 1.00 94.19 90 HIS A N 1
ATOM 713 C CA . HIS A 1 90 ? -11.655 9.587 5.591 1.00 94.19 90 HIS A C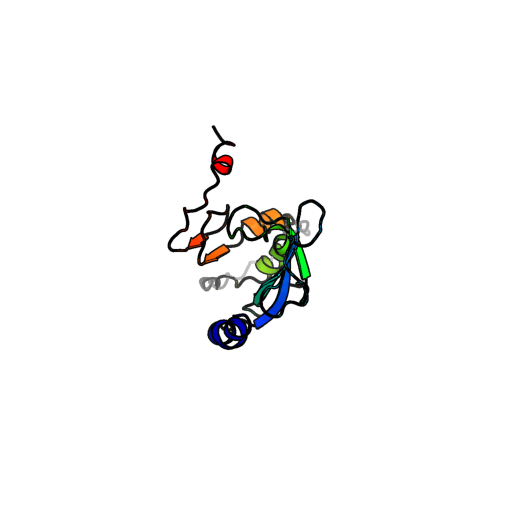A 1
ATOM 714 C C . HIS A 1 90 ? -11.465 8.500 6.650 1.00 94.19 90 HIS A C 1
ATOM 716 O O . HIS A 1 90 ? -12.426 8.135 7.325 1.00 94.19 90 HIS A O 1
ATOM 722 N N . LEU A 1 91 ? -10.242 7.997 6.817 1.00 93.69 91 LEU A N 1
ATOM 723 C CA . LEU A 1 91 ? -9.938 6.968 7.812 1.00 93.69 91 LEU A CA 1
ATOM 724 C C . LEU A 1 91 ? -10.134 7.483 9.242 1.00 93.69 91 LEU A C 1
ATOM 726 O O . LEU A 1 91 ? -10.742 6.785 10.046 1.00 93.69 91 LEU A O 1
ATOM 730 N N . LEU A 1 92 ? -9.690 8.707 9.543 1.00 91.62 92 LEU A N 1
ATOM 731 C CA . LEU A 1 92 ? -9.854 9.324 10.865 1.00 91.62 92 LEU A CA 1
ATOM 732 C C . LEU A 1 92 ? -11.328 9.527 11.230 1.00 91.62 92 LEU A C 1
ATOM 734 O O . LEU A 1 92 ? -11.744 9.146 12.322 1.00 91.62 92 LEU A O 1
ATOM 738 N N . ARG A 1 93 ? -12.137 10.073 10.312 1.00 91.31 93 ARG A N 1
ATOM 739 C CA . ARG A 1 93 ? -13.574 10.300 10.555 1.00 91.31 93 ARG A CA 1
ATOM 740 C C . ARG A 1 93 ? -14.348 9.010 10.811 1.00 91.31 93 ARG A C 1
ATOM 742 O O . ARG A 1 93 ? -15.293 9.011 11.591 1.00 91.31 93 ARG A O 1
ATOM 749 N N . ASN A 1 94 ? -13.952 7.924 10.151 1.00 91.44 94 ASN A N 1
ATOM 750 C CA . ASN A 1 94 ? -14.622 6.626 10.242 1.00 91.44 94 ASN A CA 1
ATOM 751 C C . ASN A 1 94 ? -13.923 5.649 11.203 1.00 91.44 94 ASN A C 1
ATOM 753 O O . ASN A 1 94 ? -14.287 4.471 11.246 1.00 91.44 94 ASN A O 1
ATOM 757 N N . ALA A 1 95 ? -12.917 6.107 11.952 1.00 85.88 95 ALA A N 1
ATOM 758 C CA . ALA A 1 95 ? -12.236 5.277 12.932 1.00 85.88 95 ALA A CA 1
ATOM 759 C C . ALA A 1 95 ? -13.207 4.895 14.066 1.00 85.88 95 ALA A C 1
ATOM 761 O O . ALA A 1 95 ? -14.027 5.724 14.478 1.00 85.88 95 ALA A O 1
ATOM 762 N N . PRO A 1 96 ? -13.122 3.664 14.607 1.00 81.44 96 PRO A N 1
ATOM 763 C CA . PRO A 1 96 ? -13.895 3.285 15.780 1.00 81.44 96 PRO A CA 1
ATOM 764 C C . PRO A 1 96 ? -13.620 4.261 16.925 1.00 81.44 96 PRO A C 1
ATOM 766 O O . PRO A 1 96 ? -12.488 4.383 17.390 1.00 81.44 96 PRO A O 1
ATOM 769 N N . GLN A 1 97 ? -14.658 4.958 17.382 1.00 73.44 97 GLN A N 1
ATOM 770 C CA . GLN A 1 97 ? -14.538 5.818 18.551 1.00 73.44 97 GLN A CA 1
ATOM 771 C C . GLN A 1 97 ? -14.389 4.937 19.797 1.00 73.44 97 GLN A C 1
ATOM 773 O O . GLN A 1 97 ? -15.107 3.934 19.918 1.00 73.44 97 GLN A O 1
ATOM 778 N N . PRO A 1 98 ? -13.493 5.277 20.741 1.00 73.31 98 PRO A N 1
ATOM 779 C CA . PRO A 1 98 ? -13.463 4.590 22.022 1.00 73.31 98 PRO A CA 1
ATOM 780 C C . PRO A 1 98 ? -14.854 4.695 22.655 1.00 73.31 98 PRO A C 1
ATOM 782 O O . PRO A 1 98 ? -15.454 5.773 22.673 1.00 73.31 98 PRO A O 1
ATOM 785 N N . LYS A 1 99 ? -15.396 3.570 23.144 1.00 65.75 99 LYS A N 1
ATOM 786 C CA . LYS A 1 99 ? -16.681 3.570 23.855 1.00 65.75 99 LYS A CA 1
ATOM 787 C C . LYS A 1 99 ? -16.580 4.595 24.983 1.00 65.75 99 LYS A C 1
ATOM 789 O O . LYS A 1 99 ? -15.760 4.428 25.884 1.00 65.75 99 LYS A O 1
ATOM 794 N N . ARG A 1 100 ? -17.375 5.668 24.910 1.00 68.06 100 ARG A N 1
ATOM 795 C CA . ARG A 1 100 ? -17.420 6.677 25.970 1.00 68.06 100 ARG A CA 1
ATOM 796 C C . ARG A 1 100 ? -17.774 5.945 27.273 1.00 68.06 100 ARG A C 1
ATOM 798 O O . ARG A 1 100 ? -18.720 5.152 27.249 1.00 68.06 100 ARG A O 1
ATOM 805 N N . PRO A 1 101 ? -17.038 6.163 28.376 1.00 69.88 101 PRO A N 1
ATOM 806 C CA . PRO A 1 101 ? -17.449 5.614 29.656 1.00 69.88 101 PRO A CA 1
ATOM 807 C C . PRO A 1 101 ? -18.892 6.054 29.941 1.00 69.88 101 PRO A C 1
ATOM 809 O O . PRO A 1 101 ? -19.252 7.179 29.568 1.00 69.88 101 PRO A O 1
ATOM 812 N N . PRO A 1 102 ? -19.731 5.199 30.551 1.00 65.31 102 PRO A N 1
ATOM 813 C CA . PRO A 1 102 ? -21.067 5.611 30.957 1.00 65.31 102 PRO A CA 1
ATOM 814 C C . PRO A 1 102 ? -20.937 6.890 31.785 1.00 65.31 102 PRO A C 1
ATOM 816 O O . PRO A 1 102 ? -20.158 6.939 32.739 1.00 65.31 102 PRO A O 1
ATOM 819 N N . GLN A 1 103 ? -21.634 7.953 31.372 1.00 67.56 103 GLN A N 1
ATOM 820 C CA . GLN A 1 103 ? -21.675 9.166 32.176 1.00 67.56 103 GLN A CA 1
ATOM 821 C C . GLN A 1 103 ? -22.255 8.785 33.544 1.00 67.56 103 GLN A C 1
ATOM 823 O O . GLN A 1 103 ? -23.260 8.068 33.576 1.00 67.56 103 GLN A O 1
ATOM 828 N N . PRO A 1 104 ? -21.643 9.219 34.661 1.00 70.38 104 PRO A N 1
ATOM 829 C CA . PRO A 1 104 ? -22.266 9.053 35.961 1.00 70.38 104 PRO A CA 1
ATOM 830 C C . PRO A 1 104 ? -23.676 9.635 35.881 1.00 70.38 104 PRO A C 1
ATOM 832 O O . PRO A 1 104 ? -23.847 10.725 35.332 1.00 70.38 104 PRO A O 1
ATOM 835 N N . HIS A 1 105 ? -24.670 8.897 36.380 1.00 66.25 105 HIS A N 1
ATOM 836 C CA . HIS A 1 105 ? -26.045 9.374 36.474 1.00 66.25 105 HIS A CA 1
ATOM 837 C C . HIS A 1 105 ? -26.033 10.774 37.096 1.00 66.25 105 HIS A C 1
ATOM 839 O O . HIS A 1 105 ? -25.717 10.924 38.275 1.00 66.25 105 HIS A O 1
ATOM 845 N N . GLN A 1 106 ? -26.320 11.805 36.296 1.00 65.69 106 GLN A N 1
ATOM 846 C CA . GLN A 1 106 ? -26.545 13.132 36.847 1.00 65.69 106 GLN A CA 1
ATOM 847 C C . GLN A 1 106 ? -27.785 13.026 37.741 1.00 65.69 106 GLN A C 1
ATOM 849 O O . GLN A 1 106 ? -28.817 12.538 37.271 1.00 65.69 106 GLN A O 1
ATOM 854 N N . PRO A 1 107 ? -27.704 13.437 39.019 1.00 72.94 107 PRO A N 1
ATOM 855 C CA . PRO A 1 107 ? -28.887 13.548 39.855 1.00 72.94 107 PRO A CA 1
ATOM 856 C C . PRO A 1 107 ? -29.928 14.419 39.142 1.00 72.94 107 PRO A C 1
ATOM 858 O O . PRO A 1 107 ? -29.536 15.364 38.445 1.00 72.94 107 PRO A O 1
ATOM 861 N N . PRO A 1 108 ? -31.233 14.132 39.294 1.00 68.56 108 PRO A N 1
ATOM 862 C CA . PRO A 1 108 ? -32.271 15.001 38.756 1.00 68.56 108 PRO A CA 1
ATOM 863 C C . PRO A 1 108 ? -32.004 16.433 39.224 1.00 68.56 108 PRO A C 1
ATOM 865 O O . PRO A 1 108 ? -31.827 16.679 40.419 1.00 68.56 108 PRO A O 1
ATOM 868 N N . GLN A 1 109 ? -31.905 17.369 38.276 1.00 69.62 109 GLN A N 1
ATOM 869 C CA . GLN A 1 109 ? -31.716 18.771 38.626 1.00 69.62 109 GLN A CA 1
ATOM 870 C C . GLN A 1 109 ? -32.921 19.232 39.459 1.00 69.62 109 GLN A C 1
ATOM 872 O O . GLN A 1 109 ? -34.058 18.933 39.081 1.00 69.62 109 GLN A O 1
ATOM 877 N N . PRO A 1 110 ? -32.704 19.933 40.587 1.00 72.56 110 PRO A N 1
ATOM 878 C CA . PRO A 1 110 ? -33.805 20.499 41.349 1.00 72.56 110 PRO A CA 1
ATOM 879 C C . PRO A 1 110 ? -34.631 21.440 40.457 1.00 72.56 110 PRO A C 1
ATOM 881 O O . PRO A 1 110 ? -34.067 22.069 39.554 1.00 72.56 110 PRO A O 1
ATOM 884 N N . PRO A 1 111 ? -35.955 21.531 40.683 1.00 65.25 111 PRO A N 1
ATOM 885 C CA . PRO A 1 111 ? -36.827 22.386 39.890 1.00 65.25 111 PRO A CA 1
ATOM 886 C C . PRO A 1 111 ? -36.275 23.811 39.897 1.00 65.25 111 PRO A C 1
ATOM 888 O O . PRO A 1 111 ? -36.054 24.398 40.958 1.00 65.25 111 PRO A O 1
ATOM 891 N N . GLN A 1 112 ? -36.004 24.348 38.707 1.00 66.19 112 GLN A N 1
ATOM 892 C CA . GLN A 1 112 ? -35.546 25.723 38.598 1.00 66.19 112 GLN A CA 1
ATOM 893 C C . GLN A 1 112 ? -36.667 26.661 39.067 1.00 66.19 112 GLN A C 1
ATOM 895 O O . GLN A 1 112 ? -37.826 26.446 38.697 1.00 66.19 112 GLN A O 1
ATOM 900 N N . PRO A 1 113 ? -36.359 27.688 39.879 1.00 64.69 113 PRO A N 1
ATOM 901 C CA . PRO A 1 113 ? -37.339 28.706 40.226 1.00 64.69 113 PRO A CA 1
ATOM 902 C C . PRO A 1 113 ? -37.844 29.403 38.950 1.00 64.69 113 PRO A C 1
ATOM 904 O O . PRO A 1 113 ? -37.118 29.446 37.951 1.00 64.69 113 PRO A O 1
ATOM 907 N N . PRO A 1 114 ? -39.080 29.938 38.959 1.00 56.12 114 PRO A N 1
ATOM 908 C CA . PRO A 1 114 ? -39.663 30.587 37.793 1.00 56.12 114 PRO A CA 1
ATOM 909 C C . PRO A 1 114 ? -38.722 31.679 37.280 1.00 56.12 114 PRO A C 1
ATOM 911 O O . PRO A 1 114 ? -38.344 32.588 38.019 1.00 56.12 114 PRO A O 1
ATOM 914 N N . GLN A 1 115 ? -38.317 31.552 36.015 1.00 56.44 115 GLN A N 1
ATOM 915 C CA . GLN A 1 115 ? -37.447 32.517 35.358 1.00 56.44 115 GLN A CA 1
ATOM 916 C C . GLN A 1 115 ? -38.190 33.851 35.269 1.00 56.44 115 GLN A C 1
ATOM 918 O O . GLN A 1 115 ? -39.167 33.986 34.533 1.00 56.44 115 GLN A O 1
ATOM 923 N N . SER A 1 116 ? -37.737 34.844 36.033 1.00 52.88 116 SER A N 1
ATOM 924 C CA . SER A 1 116 ? -38.087 36.233 35.775 1.00 52.88 116 SER A CA 1
ATOM 925 C C . SER A 1 116 ? -37.578 36.594 34.380 1.00 52.88 116 SER A C 1
ATOM 927 O O . SER A 1 116 ? -36.438 36.289 34.032 1.00 52.88 116 SER A O 1
ATOM 929 N N . HIS A 1 117 ? -38.449 37.194 33.568 1.00 55.47 117 HIS A N 1
ATOM 930 C CA . HIS A 1 117 ? -38.169 37.618 32.200 1.00 55.47 117 HIS A CA 1
ATOM 931 C C . HIS A 1 117 ? -36.873 38.445 32.118 1.00 55.47 117 HIS A C 1
ATOM 933 O O . HIS A 1 117 ? -36.881 39.658 32.316 1.00 55.47 117 HIS A O 1
ATOM 939 N N . GLN A 1 118 ? -35.753 37.794 31.807 1.00 55.56 118 GLN A N 1
ATOM 940 C CA . GLN A 1 118 ? -34.584 38.452 31.242 1.00 55.56 118 GLN A CA 1
ATOM 941 C C . GLN A 1 118 ? -34.821 38.626 29.735 1.00 55.56 118 GLN A C 1
ATOM 943 O O . GLN A 1 118 ? -35.329 37.701 29.092 1.00 55.56 118 GLN A O 1
ATOM 948 N N . PRO A 1 119 ? -34.466 39.780 29.140 1.00 51.25 119 PRO A N 1
ATOM 949 C CA . PRO A 1 119 ? -34.442 39.912 27.688 1.00 51.25 119 PRO A CA 1
ATOM 950 C C . PRO A 1 119 ? -33.468 38.875 27.106 1.00 51.25 119 PRO A C 1
ATOM 952 O O . PRO A 1 119 ? -32.504 38.513 27.788 1.00 51.25 119 PRO A O 1
ATOM 955 N N . PRO A 1 120 ? -33.702 38.371 25.880 1.00 46.25 120 PRO A N 1
ATOM 956 C CA . PRO A 1 120 ? -32.914 37.280 25.327 1.00 46.25 120 PRO A CA 1
ATOM 957 C C . PRO A 1 120 ? -31.435 37.665 25.326 1.00 46.25 120 PRO A C 1
ATOM 959 O O . PRO A 1 120 ? -31.007 38.563 24.599 1.00 46.25 120 PRO A O 1
ATOM 962 N N . ALA A 1 121 ? -30.658 36.983 26.168 1.00 46.69 121 ALA A N 1
ATOM 963 C CA . ALA A 1 121 ? -29.214 37.010 26.086 1.00 46.69 121 ALA A CA 1
ATOM 964 C C . ALA A 1 121 ? -28.849 36.548 24.676 1.00 46.69 121 ALA A C 1
ATOM 966 O O . ALA A 1 121 ? -29.287 35.480 24.242 1.00 46.69 121 ALA A O 1
ATOM 967 N N . ALA A 1 122 ? -28.099 37.388 23.962 1.00 47.03 122 ALA A N 1
ATOM 968 C CA . ALA A 1 122 ? -27.583 37.087 22.641 1.00 47.03 122 ALA A CA 1
ATOM 969 C C . ALA A 1 122 ? -27.079 35.644 22.618 1.00 47.03 122 ALA A C 1
ATOM 971 O O . ALA A 1 122 ? -26.252 35.258 23.450 1.00 47.03 122 ALA A O 1
ATOM 972 N N . THR A 1 123 ? -27.614 34.854 21.690 1.00 44.12 123 THR A N 1
ATOM 973 C CA . THR A 1 123 ? -27.127 33.523 21.360 1.00 44.12 123 THR A CA 1
ATOM 974 C C . THR A 1 123 ? -25.627 33.653 21.143 1.00 44.12 123 THR A C 1
ATOM 976 O O . THR A 1 123 ? -25.169 34.119 20.101 1.00 44.12 123 THR A O 1
ATOM 979 N N . LYS A 1 124 ? -24.840 33.290 22.159 1.00 38.16 124 LYS A N 1
ATOM 980 C CA . LYS A 1 124 ? -23.422 33.019 21.977 1.00 38.16 124 LYS A CA 1
ATOM 981 C C . LYS A 1 124 ? -23.405 31.953 20.886 1.00 38.16 124 LYS A C 1
ATOM 983 O O . LYS A 1 124 ? -24.045 30.919 21.103 1.00 38.16 124 LYS A O 1
ATOM 988 N N . PRO A 1 125 ? -22.773 32.174 19.720 1.00 36.38 125 PRO A N 1
ATOM 989 C CA . PRO A 1 125 ? -22.589 31.075 18.798 1.00 36.38 125 PRO A CA 1
ATOM 990 C C . PRO A 1 125 ? -21.898 29.988 19.612 1.00 36.38 125 PRO A C 1
ATOM 992 O O . PRO A 1 125 ? -20.857 30.232 20.233 1.00 36.38 125 PRO A O 1
ATOM 995 N N . ALA A 1 126 ? -22.564 28.833 19.709 1.00 39.38 126 ALA A N 1
ATOM 996 C CA . ALA A 1 126 ? -21.950 27.614 20.191 1.00 39.38 126 ALA A CA 1
ATOM 997 C C . ALA A 1 126 ? -20.591 27.568 19.512 1.00 39.38 126 ALA A C 1
ATOM 999 O O . ALA A 1 126 ? -20.541 27.707 18.290 1.00 39.38 126 ALA A O 1
ATOM 1000 N N . GLY A 1 127 ? -19.523 27.524 20.312 1.00 34.69 127 GLY A N 1
ATOM 1001 C CA . GLY A 1 127 ? -18.170 27.491 19.794 1.00 34.69 127 GLY A CA 1
ATOM 1002 C C . GLY A 1 127 ? -18.134 26.422 18.722 1.00 34.69 127 GLY A C 1
ATOM 1003 O O . GLY A 1 127 ? -18.199 25.234 19.036 1.00 34.69 127 GLY A O 1
ATOM 1004 N N . ALA A 1 128 ? -18.109 26.866 17.466 1.00 38.91 128 ALA A N 1
ATOM 1005 C CA . ALA A 1 128 ? -17.653 26.063 16.369 1.00 38.91 128 ALA A CA 1
ATOM 1006 C C . ALA A 1 128 ? -16.238 25.717 16.806 1.00 38.91 128 ALA A C 1
ATOM 1008 O O . ALA A 1 128 ? -15.350 26.573 16.796 1.00 38.91 128 ALA A O 1
ATOM 1009 N N . GLY A 1 129 ? -16.075 24.507 17.350 1.00 35.22 129 GLY A N 1
ATOM 1010 C CA . GLY A 1 129 ? -14.763 23.909 17.458 1.00 35.22 129 GLY A CA 1
ATOM 1011 C C . GLY A 1 129 ? -14.162 24.113 16.086 1.00 35.22 129 GLY A C 1
ATOM 1012 O O . GLY A 1 129 ? -14.799 23.771 15.093 1.00 35.22 129 GLY A O 1
ATOM 1013 N N . ALA A 1 130 ? -13.050 24.837 16.039 1.00 38.53 130 ALA A N 1
ATOM 1014 C CA . ALA A 1 130 ? -12.359 25.089 14.802 1.00 38.53 130 ALA A CA 1
ATOM 1015 C C . ALA A 1 130 ? -12.046 23.715 14.205 1.00 38.53 130 ALA A C 1
ATOM 1017 O O . ALA A 1 130 ? -11.108 23.049 14.643 1.00 38.53 130 ALA A O 1
ATOM 1018 N N . ASP A 1 131 ? -12.869 23.280 13.252 1.00 42.47 131 ASP A N 1
ATOM 1019 C CA . ASP A 1 131 ? -12.521 22.265 12.276 1.00 42.47 131 ASP A CA 1
ATOM 1020 C C . ASP A 1 131 ? -11.409 22.907 11.452 1.00 42.47 131 ASP A C 1
ATOM 1022 O O . ASP A 1 131 ? -11.611 23.473 10.380 1.00 42.47 131 ASP A O 1
ATOM 1026 N N . VAL A 1 132 ? -10.211 22.930 12.032 1.00 51.25 132 VAL A N 1
ATOM 1027 C CA . VAL A 1 132 ? -9.002 23.134 11.265 1.00 51.25 132 VAL A CA 1
ATOM 1028 C C . VAL A 1 132 ? -8.941 21.889 10.403 1.00 51.25 132 VAL A C 1
ATOM 1030 O O . VAL A 1 132 ? -8.619 20.813 10.910 1.00 51.25 132 VAL A O 1
ATOM 1033 N N . ASP A 1 133 ? -9.340 22.024 9.138 1.00 58.75 133 ASP A N 1
ATOM 1034 C CA . ASP A 1 133 ? -9.126 21.013 8.110 1.00 58.75 133 ASP A CA 1
ATOM 1035 C C . ASP A 1 133 ? -7.645 20.630 8.158 1.00 58.75 133 ASP A C 1
ATOM 1037 O O . ASP A 1 133 ? -6.767 21.333 7.655 1.00 58.75 133 ASP A O 1
ATOM 1041 N N . MET A 1 134 ? -7.354 19.545 8.876 1.00 70.94 134 MET A N 1
ATOM 1042 C CA . MET A 1 134 ? -6.004 19.039 9.020 1.00 70.94 134 MET A CA 1
ATOM 1043 C C . MET A 1 134 ? -5.550 18.635 7.626 1.00 70.94 134 MET A C 1
ATOM 1045 O O . MET A 1 134 ? -6.221 17.838 6.962 1.00 70.94 134 MET A O 1
ATOM 1049 N N . ASP A 1 135 ? -4.421 19.187 7.182 1.00 87.44 135 ASP A N 1
ATOM 1050 C CA . ASP A 1 135 ? -3.888 18.848 5.873 1.00 87.44 135 ASP A CA 1
ATOM 1051 C C . ASP A 1 135 ? -3.700 17.323 5.768 1.00 87.44 135 ASP A C 1
ATOM 1053 O O . ASP A 1 135 ? -3.383 16.632 6.744 1.00 87.44 135 ASP A O 1
ATOM 1057 N N . ALA A 1 136 ? -3.937 16.779 4.576 1.00 88.31 136 ALA A N 1
ATOM 1058 C CA . ALA A 1 136 ? -3.962 15.338 4.349 1.00 88.31 136 ALA A CA 1
ATOM 1059 C C . ALA A 1 136 ? -2.648 14.645 4.764 1.00 88.31 136 ALA A C 1
ATOM 1061 O O . ALA A 1 136 ? -2.658 13.499 5.218 1.00 88.31 136 ALA A O 1
ATOM 1062 N N . ALA A 1 137 ? -1.510 15.339 4.652 1.00 88.31 137 ALA A N 1
ATOM 1063 C CA . ALA A 1 137 ? -0.213 14.805 5.045 1.00 88.31 137 ALA A CA 1
ATOM 1064 C C . ALA A 1 137 ? -0.062 14.740 6.573 1.00 88.31 137 ALA A C 1
ATOM 1066 O O . ALA A 1 137 ? 0.409 13.730 7.099 1.00 88.31 137 ALA A O 1
ATOM 1067 N N . THR A 1 138 ? -0.497 15.766 7.298 1.00 91.38 138 THR A N 1
ATOM 1068 C CA . THR A 1 138 ? -0.529 15.797 8.762 1.00 91.38 138 THR A CA 1
ATOM 1069 C C . THR A 1 138 ? -1.499 14.748 9.295 1.00 91.38 138 THR A C 1
ATOM 1071 O O . THR A 1 138 ? -1.114 13.955 10.154 1.00 91.38 138 THR A O 1
ATOM 1074 N N . ALA A 1 139 ? -2.694 14.636 8.711 1.00 93.06 139 ALA A N 1
ATOM 1075 C CA . ALA A 1 139 ? -3.649 13.576 9.035 1.00 93.06 139 ALA A CA 1
ATOM 1076 C C . ALA A 1 139 ? -3.065 12.172 8.794 1.00 93.06 139 ALA A C 1
ATOM 1078 O O . ALA A 1 139 ? -3.247 11.261 9.600 1.00 93.06 139 ALA A O 1
ATOM 1079 N N . TRP A 1 140 ? -2.312 11.979 7.708 1.00 94.19 140 TRP A N 1
ATOM 1080 C CA . TRP A 1 140 ? -1.648 10.702 7.440 1.00 94.19 140 TRP A CA 1
ATOM 1081 C C . TRP A 1 140 ? -0.584 10.369 8.483 1.00 94.19 140 TRP A C 1
ATOM 1083 O O . TRP A 1 140 ? -0.467 9.220 8.915 1.00 94.19 140 TRP A O 1
ATOM 1093 N N . ARG A 1 141 ? 0.194 11.365 8.917 1.00 93.44 141 ARG A N 1
ATOM 1094 C CA . ARG A 1 141 ? 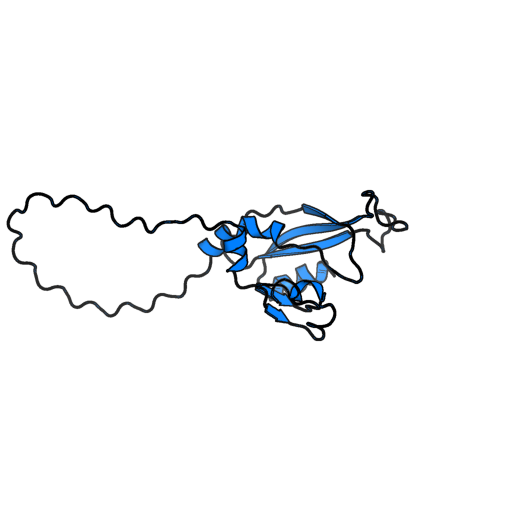1.258 11.188 9.915 1.00 93.44 141 ARG A CA 1
ATOM 1095 C C . ARG A 1 141 ? 0.712 10.771 11.278 1.00 93.44 141 ARG A C 1
ATOM 1097 O O . ARG A 1 141 ? 1.358 9.951 11.926 1.00 93.44 141 ARG A O 1
ATOM 1104 N N . THR A 1 142 ? -0.462 11.259 11.678 1.00 92.44 142 THR A N 1
ATOM 1105 C CA . THR A 1 142 ? -1.069 10.951 12.987 1.00 92.44 142 THR A CA 1
ATOM 1106 C C . THR A 1 142 ? -1.710 9.567 13.064 1.00 92.44 142 THR A C 1
ATOM 1108 O O . THR A 1 142 ? -1.831 9.018 14.158 1.00 92.44 142 THR A O 1
ATOM 1111 N N . LEU A 1 143 ? -2.088 8.968 11.929 1.00 93.25 143 LEU A N 1
ATOM 1112 C CA . LEU A 1 143 ? -2.642 7.614 11.914 1.00 93.25 143 LEU A CA 1
ATOM 1113 C C . LEU A 1 143 ? -1.625 6.584 12.444 1.00 93.25 143 LEU A C 1
ATOM 1115 O O . LEU A 1 143 ? -0.455 6.625 12.049 1.00 93.25 143 LEU A O 1
ATOM 1119 N N . PRO A 1 144 ? -2.041 5.617 13.280 1.00 93.94 144 PRO A N 1
ATOM 1120 C CA . PRO A 1 144 ? -1.174 4.512 13.665 1.00 93.94 144 PRO A CA 1
ATOM 1121 C C . PRO A 1 144 ? -0.898 3.629 12.443 1.00 93.94 144 PRO A C 1
ATOM 1123 O O . PRO A 1 144 ? -1.819 3.176 11.765 1.00 93.94 144 PRO A O 1
ATOM 1126 N N . LYS A 1 145 ? 0.383 3.392 12.155 1.00 94.25 145 LYS A N 1
ATOM 1127 C CA . LYS A 1 145 ? 0.841 2.618 10.993 1.00 94.25 145 LYS A CA 1
ATOM 1128 C C . LYS A 1 145 ? 1.864 1.569 11.431 1.00 94.25 145 LYS A C 1
ATOM 1130 O O . LYS A 1 145 ? 2.663 1.840 12.330 1.00 94.25 145 LYS A O 1
ATOM 1135 N N . LEU A 1 146 ? 1.822 0.390 10.807 1.00 95.06 146 LEU A N 1
ATOM 1136 C CA . LEU A 1 146 ? 2.716 -0.744 11.060 1.00 95.06 146 LEU A CA 1
ATOM 1137 C C . LEU A 1 146 ? 3.201 -1.337 9.734 1.00 95.06 146 LEU A C 1
ATOM 1139 O O . LEU A 1 146 ? 2.388 -1.680 8.877 1.00 95.06 146 LEU A O 1
ATOM 1143 N N . GLU A 1 147 ? 4.512 -1.501 9.595 1.00 94.50 147 GLU A N 1
ATOM 1144 C CA . GLU A 1 147 ? 5.144 -2.252 8.513 1.00 94.50 147 GLU A CA 1
ATOM 1145 C C . GLU A 1 147 ? 5.663 -3.592 9.052 1.00 94.50 147 GLU A C 1
ATOM 1147 O O . GLU A 1 147 ? 6.456 -3.634 9.994 1.00 94.50 147 GLU A O 1
ATOM 1152 N N . LEU A 1 148 ? 5.199 -4.694 8.458 1.00 94.19 148 LEU A N 1
ATOM 1153 C CA . LEU A 1 148 ? 5.669 -6.050 8.750 1.00 94.19 148 LEU A CA 1
ATOM 1154 C C . LEU A 1 148 ? 6.745 -6.464 7.747 1.00 94.19 148 LEU A C 1
ATOM 1156 O O . LEU A 1 148 ? 6.659 -6.121 6.569 1.00 94.19 148 LEU A O 1
ATOM 1160 N N . PHE A 1 149 ? 7.716 -7.254 8.209 1.00 91.94 149 PHE A N 1
ATOM 1161 C CA . PHE A 1 149 ? 8.925 -7.607 7.454 1.00 91.94 149 PHE A CA 1
ATOM 1162 C C . PHE A 1 149 ? 9.711 -6.365 7.012 1.00 91.94 149 PHE A C 1
ATOM 1164 O O . PHE A 1 149 ? 10.336 -6.345 5.946 1.00 91.94 149 PHE A O 1
ATOM 1171 N N . ALA A 1 150 ? 9.646 -5.318 7.837 1.00 90.81 150 ALA A N 1
ATOM 1172 C CA . ALA A 1 150 ? 10.337 -4.067 7.596 1.00 90.81 150 ALA A CA 1
ATOM 1173 C C . ALA A 1 150 ? 11.851 -4.299 7.588 1.00 90.81 150 ALA A C 1
ATOM 1175 O O . ALA A 1 150 ? 12.379 -5.094 8.371 1.00 90.81 150 ALA A O 1
ATOM 1176 N N . ARG A 1 151 ? 12.543 -3.579 6.705 1.00 87.62 151 ARG A N 1
ATOM 1177 C CA . ARG A 1 151 ? 14.013 -3.572 6.620 1.00 87.62 151 ARG A CA 1
ATOM 1178 C C . ARG A 1 151 ? 14.622 -2.174 6.733 1.00 87.62 151 ARG A C 1
ATOM 1180 O O . ARG A 1 151 ? 15.837 -2.014 6.653 1.00 87.62 151 ARG A O 1
ATOM 1187 N N . GLU A 1 152 ? 13.766 -1.178 6.920 1.00 86.38 152 GLU A N 1
ATOM 1188 C CA . GLU A 1 152 ? 14.109 0.228 7.063 1.00 86.38 152 GLU A CA 1
ATOM 1189 C C . GLU A 1 152 ? 13.142 0.868 8.066 1.00 86.38 152 GLU A C 1
ATOM 1191 O O . GLU A 1 152 ? 11.988 0.449 8.167 1.00 86.38 152 GLU A O 1
ATOM 1196 N N . LEU A 1 153 ? 13.605 1.875 8.812 1.00 88.50 153 LEU A N 1
ATOM 1197 C CA . LEU A 1 153 ? 12.741 2.644 9.700 1.00 88.50 153 LEU A CA 1
ATOM 1198 C C . LEU A 1 153 ? 12.129 3.788 8.905 1.00 88.50 153 LEU A C 1
ATOM 1200 O O . LEU A 1 153 ? 12.841 4.580 8.293 1.00 88.50 153 LEU A O 1
ATOM 1204 N N . ARG A 1 154 ? 10.805 3.907 8.966 1.00 85.44 154 ARG A N 1
ATOM 1205 C CA . ARG A 1 154 ? 10.075 5.006 8.335 1.00 85.44 154 ARG A CA 1
ATOM 1206 C C . ARG A 1 154 ? 9.519 5.946 9.404 1.00 85.44 154 ARG A C 1
ATOM 1208 O O . ARG A 1 154 ? 8.919 5.466 10.370 1.00 85.44 154 ARG A O 1
ATOM 1215 N N . PRO A 1 155 ? 9.681 7.275 9.264 1.00 89.38 155 PRO A N 1
ATOM 1216 C CA . PRO A 1 155 ? 9.068 8.229 10.183 1.00 89.38 155 PRO A CA 1
ATOM 1217 C C . PRO A 1 155 ? 7.563 7.982 10.310 1.00 89.38 155 PRO A C 1
ATOM 1219 O O . PRO A 1 155 ? 6.885 7.791 9.306 1.00 89.38 155 PRO A O 1
ATOM 1222 N N . TYR A 1 156 ? 7.033 8.020 11.534 1.00 92.12 156 TYR A N 1
ATOM 1223 C CA . TYR A 1 156 ? 5.605 7.817 11.831 1.00 92.12 156 TYR A CA 1
ATOM 1224 C C . TYR A 1 156 ? 5.060 6.397 11.569 1.00 92.12 156 TYR A C 1
ATOM 1226 O O . TYR A 1 156 ? 3.841 6.206 11.593 1.00 92.12 156 TYR A O 1
ATOM 1234 N N . TRP A 1 157 ? 5.928 5.403 11.348 1.00 94.00 157 TRP A N 1
ATOM 1235 C CA . TRP A 1 157 ? 5.565 3.987 11.234 1.00 94.00 157 TRP A CA 1
ATOM 1236 C C . TRP A 1 157 ? 6.195 3.168 12.362 1.00 94.00 157 TRP A C 1
ATOM 1238 O O . TRP A 1 157 ? 7.379 3.305 12.666 1.00 94.00 157 TRP A O 1
ATOM 1248 N N . HIS A 1 158 ? 5.426 2.246 12.936 1.00 94.88 158 HIS A N 1
ATOM 1249 C CA . HIS A 1 158 ? 6.000 1.133 13.686 1.00 94.88 158 HIS A CA 1
ATOM 1250 C C . HIS A 1 158 ? 6.548 0.116 12.683 1.00 94.88 158 HIS A C 1
ATOM 1252 O O . HIS A 1 158 ? 5.906 -0.165 11.674 1.00 94.88 158 HIS A O 1
ATOM 1258 N N . SER A 1 159 ? 7.732 -0.430 12.942 1.00 94.56 159 SER A N 1
ATOM 1259 C CA . SER A 1 159 ? 8.407 -1.366 12.036 1.00 94.56 159 SER A CA 1
ATOM 1260 C C . SER A 1 159 ? 8.699 -2.668 12.772 1.00 94.56 159 SER A C 1
ATOM 1262 O O . SER A 1 159 ? 9.270 -2.639 13.861 1.00 94.56 159 SER A O 1
ATOM 1264 N N . ALA A 1 160 ? 8.311 -3.803 12.192 1.00 95.06 160 ALA A N 1
ATOM 1265 C CA . ALA A 1 160 ? 8.530 -5.127 12.768 1.00 95.06 160 ALA A CA 1
ATOM 1266 C C . ALA A 1 160 ? 9.111 -6.087 11.724 1.00 95.06 160 ALA A C 1
ATOM 1268 O O . ALA A 1 160 ? 8.625 -6.171 10.597 1.00 95.06 160 ALA A O 1
ATOM 1269 N N . GLY A 1 161 ? 10.143 -6.833 12.107 1.00 92.38 161 GLY A N 1
ATOM 1270 C CA . GLY A 1 161 ? 10.871 -7.751 11.237 1.00 92.38 161 GLY A CA 1
ATOM 1271 C C . GLY A 1 161 ? 12.129 -8.276 11.924 1.00 92.38 161 GLY A C 1
ATOM 1272 O O . GLY A 1 161 ? 12.524 -7.785 12.978 1.00 92.38 161 GLY A O 1
ATOM 1273 N N . ASP A 1 162 ? 12.765 -9.264 11.316 1.00 92.81 162 ASP A N 1
ATOM 1274 C CA . ASP A 1 162 ? 14.066 -9.801 11.731 1.00 92.81 162 ASP A CA 1
ATOM 1275 C C . ASP A 1 162 ? 15.232 -8.853 11.396 1.00 92.81 162 ASP A C 1
ATOM 1277 O O . ASP A 1 162 ? 16.278 -8.889 12.040 1.00 92.81 162 ASP A O 1
ATOM 1281 N N . GLN A 1 163 ? 15.044 -7.983 10.401 1.00 88.94 163 GLN A N 1
ATOM 1282 C CA . GLN A 1 163 ? 16.086 -7.136 9.820 1.00 88.94 163 GLN A CA 1
ATOM 1283 C C . GLN A 1 163 ? 15.701 -5.648 9.748 1.00 88.94 163 GLN A C 1
ATOM 1285 O O . GLN A 1 163 ? 16.129 -4.940 8.840 1.00 88.94 163 GLN A O 1
ATOM 1290 N N . VAL A 1 164 ? 14.923 -5.137 10.710 1.00 88.00 164 VAL A N 1
ATOM 1291 C CA . VAL A 1 164 ? 14.373 -3.757 10.697 1.00 88.00 164 VAL A CA 1
ATOM 1292 C C . VAL A 1 164 ? 15.431 -2.666 10.472 1.00 88.00 164 VAL A C 1
ATOM 1294 O O . VAL A 1 164 ? 15.152 -1.647 9.843 1.00 88.00 164 VAL A O 1
ATOM 1297 N N . LEU A 1 165 ? 16.659 -2.873 10.950 1.00 84.94 165 LEU A N 1
ATOM 1298 C CA . LEU A 1 165 ? 17.752 -1.898 10.861 1.00 84.94 165 LEU A CA 1
ATOM 1299 C C . LEU A 1 165 ? 18.721 -2.139 9.691 1.00 84.94 165 LEU A C 1
ATOM 1301 O O . LEU A 1 165 ? 19.786 -1.534 9.655 1.00 84.94 165 LEU A O 1
ATOM 1305 N N . HIS A 1 166 ? 18.388 -3.017 8.746 1.00 81.31 166 HIS A N 1
ATOM 1306 C CA . HIS A 1 166 ? 19.348 -3.486 7.743 1.00 81.31 166 HIS A CA 1
ATOM 1307 C C . HIS A 1 166 ? 19.663 -2.454 6.646 1.00 81.31 166 HIS A C 1
ATOM 1309 O O . HIS A 1 166 ? 20.808 -2.364 6.217 1.00 81.31 166 HIS A O 1
ATOM 1315 N N . PHE A 1 167 ? 18.687 -1.651 6.209 1.00 76.38 167 PHE A N 1
ATOM 1316 C CA . PHE A 1 167 ? 18.861 -0.669 5.126 1.00 76.38 167 PHE A CA 1
ATOM 1317 C C . PHE A 1 167 ? 18.708 0.784 5.593 1.00 76.38 167 PHE A C 1
ATOM 1319 O O . PHE A 1 167 ? 18.098 1.604 4.915 1.00 76.38 167 PHE A O 1
ATOM 1326 N N . GLN A 1 168 ? 19.247 1.127 6.765 1.00 77.50 168 GLN A N 1
ATOM 1327 C CA . GLN A 1 168 ? 19.199 2.512 7.242 1.00 77.50 168 GLN A CA 1
ATOM 1328 C C . GLN A 1 168 ? 20.098 3.400 6.372 1.00 77.50 168 GLN A C 1
ATOM 1330 O O . GLN A 1 168 ? 21.322 3.284 6.416 1.00 77.50 168 GLN A O 1
ATOM 1335 N N . HIS A 1 169 ? 19.501 4.312 5.607 1.00 64.19 169 HIS A N 1
ATOM 1336 C CA . HIS A 1 169 ? 20.252 5.363 4.928 1.00 64.19 169 HIS A CA 1
ATOM 1337 C C . HIS A 1 169 ? 20.698 6.411 5.964 1.00 64.19 169 HIS A C 1
ATOM 1339 O O . HIS A 1 169 ? 19.870 7.022 6.642 1.00 64.19 169 HIS A O 1
ATOM 1345 N N . THR A 1 170 ? 22.007 6.637 6.109 1.00 53.31 170 THR A N 1
ATOM 1346 C CA . THR A 1 170 ? 22.574 7.594 7.082 1.00 53.31 170 THR A CA 1
ATOM 1347 C C . THR A 1 170 ? 22.152 9.044 6.828 1.00 53.31 170 THR A C 1
ATOM 1349 O O . THR A 1 170 ? 22.109 9.836 7.766 1.00 53.31 170 THR A O 1
ATOM 1352 N N . SER A 1 171 ? 21.729 9.375 5.606 1.00 54.03 171 SER A N 1
ATOM 1353 C CA . SER A 1 171 ? 21.277 10.717 5.218 1.00 54.03 171 SER A CA 1
ATOM 1354 C C . SER A 1 171 ? 19.993 11.187 5.919 1.00 54.03 171 SER A C 1
ATOM 1356 O O . SER A 1 171 ? 19.709 12.380 5.925 1.00 54.03 171 SER A O 1
ATOM 1358 N N . LEU A 1 172 ? 19.223 10.294 6.558 1.00 48.59 172 LEU A N 1
ATOM 1359 C CA . LEU A 1 172 ? 18.075 10.670 7.402 1.00 48.59 172 LEU A CA 1
ATOM 1360 C C . LEU A 1 172 ? 18.481 11.182 8.798 1.00 48.59 172 LEU A C 1
ATOM 1362 O O . LEU A 1 172 ? 17.623 11.671 9.534 1.00 48.59 172 LEU A O 1
ATOM 1366 N N . ARG A 1 173 ? 19.762 11.070 9.184 1.00 42.56 173 ARG A N 1
ATOM 1367 C CA . ARG A 1 173 ? 20.271 11.515 10.496 1.00 42.56 173 ARG A CA 1
ATOM 1368 C C . ARG A 1 173 ? 20.980 12.869 10.470 1.00 42.56 173 ARG A C 1
ATOM 1370 O O . ARG A 1 173 ? 21.194 13.442 11.530 1.00 42.56 173 ARG A O 1
ATOM 1377 N N . GLU A 1 174 ? 21.318 13.395 9.297 1.00 39.50 174 GLU A N 1
ATOM 1378 C CA . GLU A 1 174 ? 22.186 14.578 9.181 1.00 39.50 174 GLU A CA 1
ATOM 1379 C C . GLU A 1 174 ? 21.434 15.918 9.194 1.00 39.50 174 GLU A C 1
ATOM 1381 O O . GLU A 1 174 ? 22.057 16.966 9.299 1.00 39.50 174 GLU A O 1
ATOM 1386 N N . SER A 1 175 ? 20.096 15.935 9.168 1.00 46.59 175 SER A N 1
ATOM 1387 C CA . SER A 1 175 ? 19.338 17.198 9.164 1.00 46.59 175 SER A CA 1
ATOM 1388 C C . SER A 1 175 ? 19.055 17.791 10.554 1.00 46.59 175 SER A C 1
ATOM 1390 O O . SER A 1 175 ? 18.204 18.674 10.666 1.00 46.59 175 SER A O 1
ATOM 1392 N N . ARG A 1 176 ? 19.705 17.301 11.619 1.00 44.72 176 ARG A N 1
ATOM 1393 C CA . ARG A 1 176 ? 19.653 17.884 12.975 1.00 44.72 176 ARG A CA 1
ATOM 1394 C C . ARG A 1 176 ? 20.948 17.611 13.754 1.00 44.72 176 ARG A C 1
ATOM 1396 O O . ARG A 1 176 ? 20.935 16.835 14.710 1.00 44.72 176 ARG A O 1
ATOM 1403 N N . ALA A 1 177 ? 22.035 18.256 13.349 1.00 36.12 177 ALA A N 1
ATOM 1404 C CA . ALA A 1 177 ? 23.189 18.525 14.206 1.00 36.12 177 ALA A CA 1
ATOM 1405 C C . ALA A 1 177 ? 23.499 20.023 14.145 1.00 36.12 177 ALA A C 1
ATOM 1407 O O . ALA A 1 177 ? 23.399 20.579 13.028 1.00 36.12 177 ALA A O 1
#

pLDDT: mean 79.81, std 17.76, range [34.69, 97.56]